Protein AF-A0A1U7DE31-F1 (afdb_monomer)

Nearest PDB structures (foldseek):
  3i76-assembly3_C  TM=6.634E-01  e=4.067E+00  Bacillus subtilis
  6lot-assembly1_A  TM=3.428E-01  e=6.731E+00  Homo sapiens

pLDDT: mean 81.72, std 6.66, range [57.81, 88.62]

Radius of gyration: 11.06 Å; Cα contacts (8 Å, |Δi|>4): 45; chains: 1; bounding box: 21×26×23 Å

Sequence (46 aa):
MSGFEAASNAAMTCFAYLPKTALNPENVFGARRLTDMADLPKLLGL

Solvent-accessible surface area (backbone atoms only — not comparable to full-atom values): 3002 Å² total; per-residue (Å²): 138,53,73,47,52,55,32,39,76,66,73,44,94,44,76,40,80,48,50,90,87,53,85,78,73,93,73,53,57,85,35,48,77,31,67,51,76,84,52,48,43,65,76,71,75,95

Organism: NCBI:tx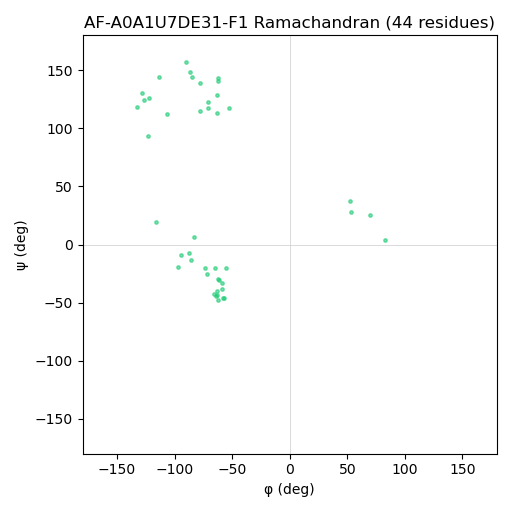id1229727

Mean predicted aligned error: 5.51 Å

Foldseek 3Di:
DDPQCVCLVVVHAAEAADAPPDDDDPDSSPHHYDNDPVCVCVVVVD

Structure (mmCIF, N/CA/C/O backbone):
data_AF-A0A1U7DE31-F1
#
_entry.id   AF-A0A1U7DE31-F1
#
loop_
_atom_site.group_PDB
_atom_site.id
_atom_site.type_symbol
_atom_site.label_atom_id
_atom_site.label_alt_id
_atom_site.label_comp_id
_atom_site.label_asym_id
_atom_site.label_entity_id
_atom_site.label_seq_id
_atom_site.pdbx_PDB_ins_code
_atom_site.Cartn_x
_atom_site.Cartn_y
_atom_site.Cartn_z
_atom_site.occupancy
_atom_site.B_iso_or_equiv
_atom_site.auth_seq_id
_atom_site.auth_comp_id
_atom_site.auth_asym_id
_atom_site.auth_atom_id
_atom_site.pdbx_PDB_model_num
ATOM 1 N N . MET A 1 1 ? 11.981 -8.114 -12.579 1.00 57.81 1 MET A N 1
ATOM 2 C CA . MET A 1 1 ? 10.654 -8.512 -12.078 1.00 57.81 1 MET A CA 1
ATOM 3 C C . MET A 1 1 ? 10.498 -7.937 -10.682 1.00 57.81 1 MET A C 1
ATOM 5 O O . MET A 1 1 ? 11.321 -8.241 -9.824 1.00 57.81 1 MET A O 1
ATOM 9 N N . SER A 1 2 ? 9.556 -7.014 -10.485 1.00 77.94 2 SER A N 1
ATOM 10 C CA . SER A 1 2 ? 9.344 -6.371 -9.177 1.00 77.94 2 SER A CA 1
ATOM 11 C C . SER A 1 2 ? 8.323 -7.149 -8.340 1.00 77.94 2 SER A C 1
ATOM 13 O O . SER A 1 2 ? 7.483 -7.858 -8.892 1.00 77.94 2 SER A O 1
ATOM 15 N N . GLY A 1 3 ? 8.352 -6.998 -7.011 1.00 81.00 3 GLY A N 1
ATOM 16 C CA . GLY A 1 3 ? 7.339 -7.612 -6.141 1.00 81.00 3 GLY A CA 1
ATOM 17 C C . GLY A 1 3 ? 5.907 -7.158 -6.467 1.00 81.00 3 GLY A C 1
ATOM 18 O O . GLY A 1 3 ? 4.979 -7.958 -6.388 1.00 81.00 3 GLY A O 1
ATOM 19 N N . PHE A 1 4 ? 5.736 -5.909 -6.918 1.00 83.69 4 PHE A N 1
ATOM 20 C CA . PHE A 1 4 ? 4.441 -5.364 -7.343 1.00 83.69 4 PHE A CA 1
ATOM 21 C C . PHE A 1 4 ? 3.898 -6.051 -8.599 1.00 83.69 4 PHE A C 1
ATOM 23 O O . PHE A 1 4 ? 2.721 -6.391 -8.660 1.00 83.69 4 PHE A O 1
ATOM 30 N N . GLU A 1 5 ? 4.763 -6.291 -9.583 1.00 83.69 5 GLU A N 1
ATOM 31 C CA . GLU A 1 5 ? 4.417 -6.989 -10.825 1.00 83.69 5 GLU A CA 1
ATOM 32 C C . GLU A 1 5 ? 3.986 -8.437 -10.552 1.00 83.69 5 GLU A C 1
ATOM 34 O O . GLU A 1 5 ? 2.970 -8.896 -11.070 1.00 83.69 5 GLU A O 1
ATOM 39 N N . ALA A 1 6 ? 4.713 -9.139 -9.677 1.00 84.88 6 ALA A N 1
ATOM 40 C CA . ALA A 1 6 ? 4.367 -10.498 -9.272 1.00 84.88 6 ALA A CA 1
ATOM 41 C C . ALA A 1 6 ? 3.025 -10.558 -8.519 1.00 84.88 6 ALA A C 1
ATOM 43 O O . ALA A 1 6 ? 2.196 -11.414 -8.821 1.00 84.88 6 ALA A O 1
ATOM 44 N N . ALA A 1 7 ? 2.784 -9.631 -7.585 1.00 85.12 7 ALA A N 1
ATOM 45 C CA . ALA A 1 7 ? 1.520 -9.549 -6.853 1.00 85.12 7 ALA A CA 1
ATOM 46 C C . ALA A 1 7 ? 0.332 -9.237 -7.781 1.00 85.12 7 ALA A C 1
ATOM 48 O O . ALA A 1 7 ? -0.726 -9.848 -7.650 1.00 85.12 7 ALA A O 1
ATOM 49 N N . SER A 1 8 ? 0.529 -8.340 -8.751 1.00 85.12 8 SER A N 1
ATOM 50 C CA . SER A 1 8 ? -0.473 -8.001 -9.766 1.00 85.12 8 SER A CA 1
ATOM 51 C C . SER A 1 8 ? -0.836 -9.212 -10.632 1.00 85.12 8 SER A C 1
ATOM 53 O O . SER A 1 8 ? -2.011 -9.555 -10.755 1.00 85.12 8 SER A O 1
ATOM 55 N N . ASN A 1 9 ? 0.168 -9.939 -11.138 1.00 85.88 9 ASN A N 1
ATOM 56 C CA . ASN A 1 9 ? -0.035 -11.164 -11.922 1.00 85.88 9 ASN A CA 1
ATOM 57 C C . ASN A 1 9 ? -0.722 -12.282 -11.124 1.00 85.88 9 ASN A C 1
ATOM 59 O O . ASN A 1 9 ? -1.441 -13.096 -11.697 1.00 85.88 9 ASN A O 1
ATOM 63 N N . ALA A 1 10 ? -0.522 -12.320 -9.807 1.00 86.38 10 ALA A N 1
ATOM 64 C CA . ALA A 1 10 ? -1.174 -13.270 -8.912 1.00 86.38 10 ALA A CA 1
ATOM 65 C C . ALA A 1 10 ? -2.586 -12.834 -8.468 1.00 86.38 10 ALA A C 1
ATOM 67 O O . ALA A 1 10 ? -3.169 -13.485 -7.602 1.00 86.38 10 ALA A O 1
ATOM 68 N N . ALA A 1 11 ? -3.127 -11.735 -9.015 1.00 84.56 11 ALA A N 1
ATOM 69 C CA . ALA A 1 11 ? -4.390 -11.119 -8.596 1.00 84.56 11 ALA A CA 1
ATOM 70 C C . ALA A 1 11 ? -4.455 -10.817 -7.082 1.00 84.56 11 ALA A C 1
ATOM 72 O O . ALA A 1 11 ? -5.527 -10.795 -6.475 1.00 84.56 11 ALA A O 1
ATOM 73 N N . MET A 1 12 ? -3.297 -10.580 -6.459 1.00 85.25 12 MET A N 1
ATOM 74 C CA . MET A 1 12 ? -3.192 -10.244 -5.045 1.00 85.25 12 MET A CA 1
ATOM 75 C C . MET A 1 12 ? -3.390 -8.744 -4.839 1.00 85.25 12 MET A C 1
ATOM 77 O O . MET A 1 12 ? -2.922 -7.912 -5.618 1.00 85.25 12 MET A O 1
ATOM 81 N N . THR A 1 13 ? -4.041 -8.380 -3.733 1.00 83.44 13 THR A N 1
ATOM 82 C CA . THR A 1 13 ? -4.130 -6.972 -3.336 1.00 83.44 13 THR A CA 1
ATOM 83 C C . THR A 1 13 ? -2.761 -6.510 -2.851 1.00 83.44 13 THR A C 1
ATOM 85 O O . THR A 1 13 ? -2.241 -7.028 -1.865 1.00 83.44 13 THR A O 1
ATOM 88 N N . CYS A 1 14 ? -2.178 -5.532 -3.542 1.00 86.75 14 CYS A N 1
ATOM 89 C CA . CYS A 1 14 ? -0.876 -4.978 -3.195 1.00 86.75 14 CYS A CA 1
ATOM 90 C C . CYS A 1 14 ? -1.006 -3.524 -2.734 1.00 86.75 14 CYS A C 1
ATOM 92 O O . CYS A 1 14 ? -1.816 -2.761 -3.266 1.00 86.75 14 CYS A O 1
ATOM 94 N N . PHE A 1 15 ? -0.182 -3.137 -1.763 1.00 87.56 15 PHE A N 1
ATOM 95 C CA . PHE A 1 15 ? -0.141 -1.789 -1.216 1.00 87.56 15 PHE A CA 1
ATOM 96 C C . PHE A 1 15 ? 1.263 -1.210 -1.374 1.00 87.56 15 PHE A C 1
ATOM 98 O O . PHE A 1 15 ? 2.244 -1.820 -0.954 1.00 87.56 15 PHE A O 1
ATOM 105 N N . ALA A 1 16 ? 1.363 -0.034 -1.987 1.00 87.62 16 ALA A N 1
ATOM 106 C CA . ALA A 1 16 ? 2.626 0.652 -2.221 1.00 87.62 16 ALA A CA 1
ATOM 107 C C . ALA A 1 16 ? 2.749 1.842 -1.269 1.00 87.62 16 ALA A C 1
ATOM 109 O O . ALA A 1 16 ? 2.015 2.821 -1.407 1.00 87.62 16 ALA A O 1
ATOM 110 N N . TYR A 1 17 ? 3.682 1.770 -0.318 1.00 86.44 17 TYR A N 1
ATOM 111 C CA . TYR A 1 17 ? 4.011 2.909 0.533 1.00 86.44 17 TYR A CA 1
ATOM 112 C C . TYR A 1 17 ? 4.902 3.899 -0.224 1.00 86.44 17 TYR A C 1
ATOM 114 O O . TYR A 1 17 ? 6.031 3.578 -0.592 1.00 86.44 17 TYR A O 1
ATOM 122 N N . LEU A 1 18 ? 4.374 5.096 -0.459 1.00 83.75 18 LEU A N 1
ATOM 123 C CA . LEU A 1 18 ? 5.002 6.197 -1.175 1.00 83.75 18 LEU A CA 1
ATOM 124 C C . LEU A 1 18 ? 5.023 7.423 -0.252 1.00 83.75 18 LEU A C 1
ATOM 126 O O . LEU A 1 18 ? 4.032 8.154 -0.185 1.00 83.75 18 LEU A O 1
ATOM 130 N N . PRO A 1 19 ? 6.112 7.656 0.499 1.00 79.00 19 PRO A N 1
ATOM 131 C CA . PRO A 1 19 ? 6.209 8.840 1.340 1.00 79.00 19 PRO A CA 1
ATOM 132 C C . PRO A 1 19 ? 6.165 10.097 0.464 1.00 79.00 19 PRO A C 1
ATOM 134 O O . PRO A 1 19 ? 6.722 10.117 -0.630 1.00 79.00 19 PRO A O 1
ATOM 137 N N . LYS A 1 20 ? 5.523 11.168 0.952 1.00 73.88 20 LYS A N 1
ATOM 138 C CA . LYS A 1 20 ? 5.278 12.414 0.188 1.00 73.88 20 LYS A CA 1
ATOM 139 C C . LYS A 1 20 ? 6.539 13.065 -0.402 1.00 73.88 20 LYS A C 1
ATOM 141 O O . LYS A 1 20 ? 6.431 13.888 -1.302 1.00 73.88 20 LYS A O 1
ATOM 146 N N . THR A 1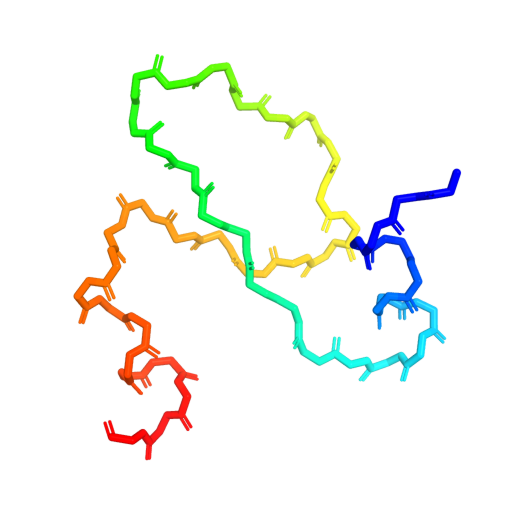 21 ? 7.709 12.734 0.134 1.00 74.00 21 THR A N 1
ATOM 147 C CA . THR A 1 21 ? 9.017 13.259 -0.271 1.00 74.00 21 THR A CA 1
ATOM 148 C C . THR A 1 21 ? 9.750 12.377 -1.281 1.00 74.00 21 THR A C 1
ATOM 150 O O . THR A 1 21 ? 10.784 12.795 -1.797 1.00 74.00 21 THR A O 1
ATOM 153 N N . ALA A 1 22 ? 9.257 11.169 -1.568 1.00 67.81 22 ALA A N 1
ATOM 154 C CA . ALA A 1 22 ? 9.880 10.273 -2.532 1.00 67.81 22 ALA A CA 1
ATOM 155 C C . ALA A 1 22 ? 9.393 10.547 -3.959 1.00 67.81 22 ALA A C 1
ATOM 157 O O . ALA A 1 22 ? 8.244 10.922 -4.191 1.00 67.81 22 ALA A O 1
ATOM 158 N N . LEU A 1 23 ? 10.287 10.307 -4.923 1.00 67.81 23 LEU A N 1
ATOM 159 C CA . LEU A 1 23 ? 9.948 10.229 -6.341 1.00 67.81 23 LEU A CA 1
ATOM 160 C C . LEU A 1 23 ? 8.811 9.219 -6.520 1.00 67.81 23 LEU A C 1
ATOM 162 O O . LEU A 1 23 ? 8.976 8.041 -6.205 1.00 67.81 23 LEU A O 1
ATOM 166 N N . ASN A 1 24 ? 7.661 9.695 -7.001 1.00 68.94 24 ASN A N 1
ATOM 167 C CA . ASN A 1 24 ? 6.508 8.848 -7.280 1.00 68.94 24 ASN A CA 1
ATOM 168 C C . ASN A 1 24 ? 6.888 7.848 -8.381 1.00 68.94 24 ASN A C 1
ATOM 170 O O . ASN A 1 24 ? 7.111 8.277 -9.514 1.00 68.94 24 ASN A O 1
ATOM 174 N N . PRO A 1 25 ? 6.959 6.537 -8.093 1.00 72.31 25 PRO A N 1
ATOM 175 C CA . PRO A 1 25 ? 7.207 5.556 -9.131 1.00 72.31 25 PRO A CA 1
ATOM 176 C C . PRO A 1 25 ? 6.051 5.596 -10.128 1.00 72.31 25 PRO A C 1
ATOM 178 O O . PRO A 1 25 ? 4.877 5.527 -9.749 1.00 72.31 25 PRO A O 1
ATOM 181 N N . GLU A 1 26 ? 6.396 5.710 -11.409 1.00 72.94 26 GLU A N 1
ATOM 182 C CA . GLU A 1 26 ? 5.423 5.844 -12.497 1.00 72.94 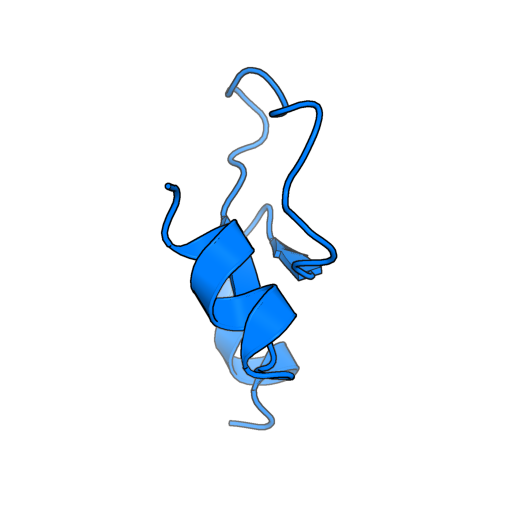26 GLU A CA 1
ATOM 183 C C . GLU A 1 26 ? 4.502 4.621 -12.592 1.00 72.94 26 GLU A C 1
ATOM 185 O O . GLU A 1 26 ? 3.328 4.750 -12.939 1.00 72.94 26 GLU A O 1
ATOM 190 N N . ASN A 1 27 ?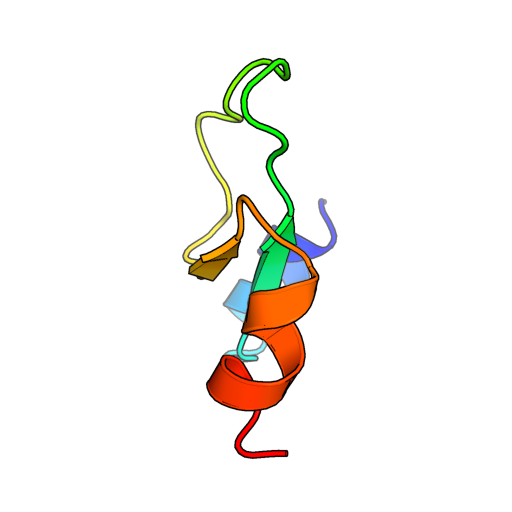 5.002 3.440 -12.210 1.00 77.50 27 ASN A N 1
ATOM 191 C CA . ASN A 1 27 ? 4.256 2.194 -12.282 1.00 77.50 27 ASN A CA 1
ATOM 192 C C . ASN A 1 27 ? 4.354 1.373 -10.988 1.00 77.50 27 ASN A C 1
ATOM 194 O O . ASN A 1 27 ? 5.425 0.916 -10.595 1.00 77.50 27 ASN A O 1
ATOM 198 N N . VAL A 1 28 ? 3.200 1.153 -10.356 1.00 82.62 28 VAL A N 1
ATOM 199 C CA . VAL A 1 28 ? 3.036 0.284 -9.177 1.00 82.62 28 VAL A CA 1
ATOM 200 C C . VAL A 1 28 ? 2.133 -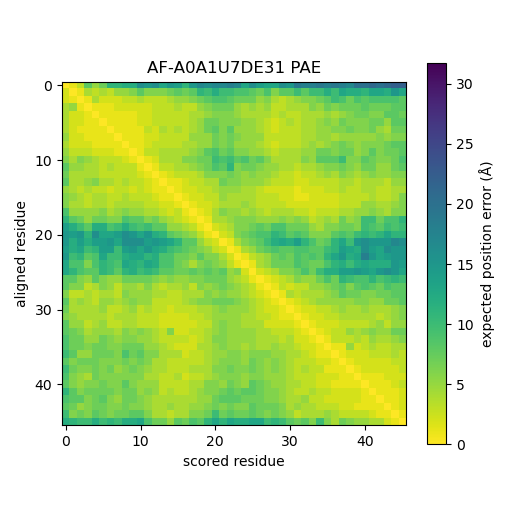0.919 -9.472 1.00 82.62 28 VAL A C 1
ATOM 202 O O . VAL A 1 28 ? 1.598 -1.524 -8.551 1.00 82.62 28 VAL A O 1
ATOM 205 N N . PHE A 1 29 ? 1.937 -1.262 -10.751 1.00 85.00 29 PHE A N 1
ATOM 206 C CA . PHE A 1 29 ? 1.220 -2.463 -11.203 1.00 85.00 29 PHE A CA 1
ATOM 207 C C . PHE A 1 29 ? -0.185 -2.624 -10.584 1.00 85.00 29 PHE A C 1
ATOM 209 O O . PHE A 1 29 ? -0.619 -3.727 -10.261 1.00 85.00 29 PHE A O 1
ATOM 216 N N . GLY A 1 30 ? -0.899 -1.508 -10.395 1.00 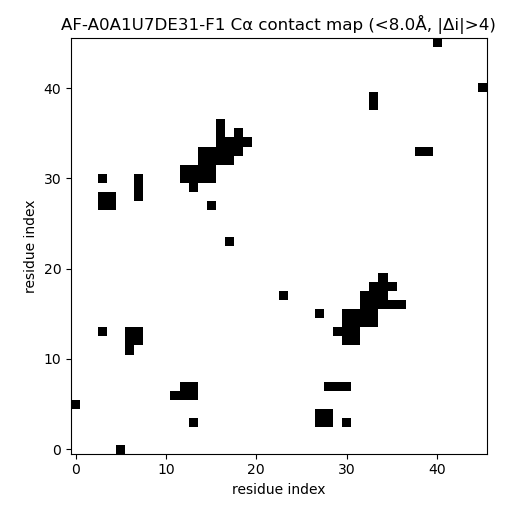81.19 30 GLY A N 1
ATOM 217 C CA . GLY A 1 30 ? -2.242 -1.487 -9.800 1.00 81.19 30 GLY A CA 1
ATOM 218 C C . GLY A 1 30 ? -2.284 -1.512 -8.266 1.00 81.19 30 GLY A C 1
ATOM 219 O O . GLY A 1 30 ? -3.372 -1.538 -7.696 1.00 81.19 30 GLY A O 1
ATOM 220 N N . ALA A 1 31 ? -1.136 -1.464 -7.581 1.00 86.75 31 ALA A N 1
ATOM 221 C CA . ALA A 1 31 ? -1.092 -1.404 -6.124 1.00 86.75 31 ALA A CA 1
ATOM 222 C C . ALA A 1 31 ? -1.761 -0.132 -5.576 1.00 86.75 31 ALA A C 1
ATOM 224 O O . ALA A 1 31 ? -1.587 0.975 -6.100 1.00 86.75 31 ALA A O 1
ATOM 225 N N . ARG A 1 32 ? -2.492 -0.278 -4.466 1.00 86.50 32 ARG A N 1
ATOM 226 C CA . ARG A 1 32 ? -3.100 0.848 -3.751 1.00 86.50 32 ARG A CA 1
ATOM 227 C C . ARG A 1 32 ? -2.006 1.653 -3.063 1.00 86.50 32 ARG A C 1
ATOM 229 O O . ARG A 1 32 ? -1.233 1.124 -2.267 1.00 86.50 32 ARG A O 1
ATOM 236 N N . ARG A 1 33 ? -1.935 2.940 -3.385 1.00 85.81 33 ARG A N 1
ATOM 237 C CA . ARG A 1 33 ? -0.911 3.839 -2.848 1.00 85.81 33 ARG A CA 1
ATOM 238 C C . ARG A 1 33 ? -1.257 4.251 -1.420 1.00 85.81 33 ARG A C 1
ATOM 240 O O . ARG A 1 33 ? -2.406 4.570 -1.125 1.00 85.81 33 ARG A O 1
ATOM 247 N N . LEU A 1 34 ? -0.241 4.281 -0.575 1.00 87.19 34 LEU A N 1
ATOM 248 C CA . LEU A 1 34 ? -0.288 4.696 0.819 1.00 87.19 34 LEU A CA 1
ATOM 249 C C . LEU A 1 34 ? 0.766 5.772 1.031 1.00 87.19 34 LEU A C 1
ATOM 251 O O . LEU A 1 34 ? 1.938 5.533 0.772 1.00 87.19 34 LEU A O 1
ATOM 255 N N . THR A 1 35 ? 0.376 6.936 1.531 1.00 85.38 35 THR A N 1
ATOM 256 C CA . THR A 1 35 ? 1.339 7.967 1.954 1.00 85.38 35 THR A CA 1
ATOM 257 C C . THR A 1 35 ? 1.613 7.929 3.452 1.00 85.38 35 THR A C 1
ATOM 259 O O . THR A 1 35 ? 2.620 8.466 3.906 1.00 85.38 35 THR A O 1
ATOM 262 N N . ASP A 1 36 ? 0.717 7.297 4.209 1.00 86.69 36 ASP A N 1
ATOM 263 C CA . ASP A 1 36 ? 0.785 7.136 5.654 1.00 86.69 36 ASP A CA 1
ATOM 264 C C . ASP A 1 36 ? 0.604 5.653 6.000 1.00 86.69 36 ASP A C 1
ATOM 266 O O . ASP A 1 36 ? -0.315 4.998 5.504 1.00 86.69 36 ASP A O 1
ATOM 270 N N . MET A 1 37 ? 1.496 5.107 6.828 1.00 86.25 37 MET A N 1
ATOM 271 C CA . MET A 1 37 ? 1.379 3.723 7.290 1.00 86.25 37 MET A CA 1
ATOM 272 C C . MET A 1 37 ? 0.259 3.542 8.318 1.00 86.25 37 MET A C 1
ATOM 274 O O . MET A 1 37 ? -0.238 2.428 8.466 1.00 86.25 37 MET A O 1
ATOM 278 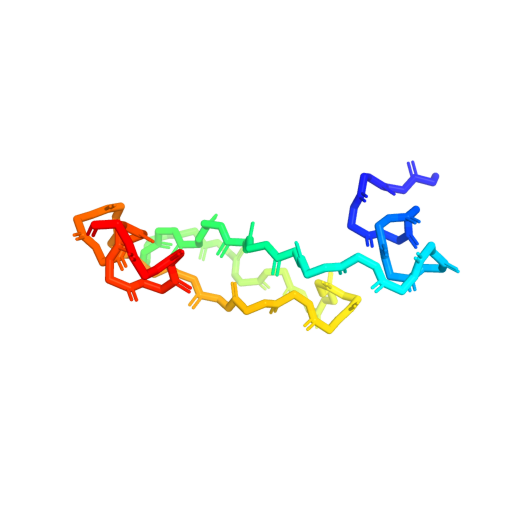N N . ALA A 1 38 ? -0.195 4.614 8.973 1.00 88.62 38 ALA A N 1
ATOM 279 C CA . ALA A 1 38 ? -1.326 4.566 9.896 1.00 88.62 38 ALA A CA 1
ATOM 280 C C . ALA A 1 38 ? -2.657 4.211 9.206 1.00 88.62 38 ALA A C 1
ATOM 282 O O . ALA A 1 38 ? -3.585 3.743 9.8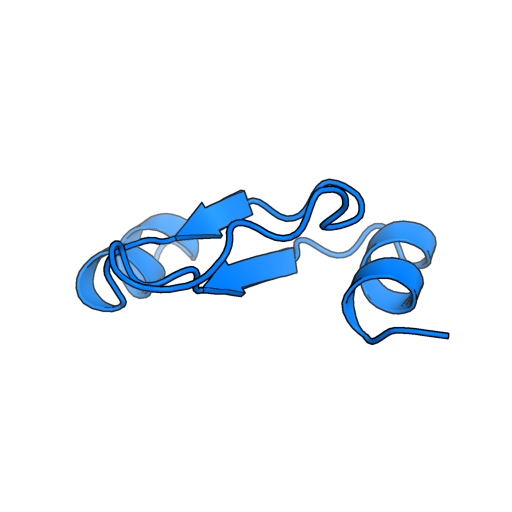65 1.00 88.62 38 ALA A O 1
ATOM 283 N N . ASP A 1 39 ? -2.757 4.390 7.885 1.00 84.88 39 ASP A N 1
ATOM 284 C CA . ASP A 1 39 ? -3.952 4.032 7.115 1.00 84.88 39 ASP A CA 1
ATOM 285 C C . ASP A 1 39 ? -3.966 2.567 6.660 1.00 84.88 39 ASP A C 1
ATOM 287 O O . ASP A 1 39 ? -5.018 2.055 6.269 1.00 84.88 39 ASP A O 1
ATOM 291 N N . LEU A 1 40 ? -2.833 1.860 6.742 1.00 86.44 40 LEU A N 1
ATOM 292 C CA . LEU A 1 40 ? -2.729 0.468 6.306 1.00 86.44 40 LEU A CA 1
ATOM 293 C C . LEU A 1 40 ? -3.719 -0.471 7.031 1.00 86.44 40 LEU A C 1
ATOM 295 O O . LEU A 1 40 ? -4.386 -1.227 6.325 1.00 86.44 40 LEU A O 1
ATOM 299 N N . PRO A 1 41 ? -3.900 -0.424 8.370 1.00 86.81 41 PRO A N 1
ATOM 300 C CA . PRO A 1 41 ? -4.865 -1.288 9.060 1.00 86.81 41 PRO A CA 1
ATOM 301 C C . PRO A 1 41 ? -6.293 -1.124 8.527 1.00 86.81 41 PRO A C 1
ATOM 303 O O . PRO A 1 41 ? -6.929 -2.103 8.142 1.00 86.81 41 PRO A O 1
ATOM 306 N N . LYS A 1 42 ? -6.743 0.126 8.339 1.00 85.81 42 LYS A N 1
ATOM 307 C CA . LYS A 1 42 ? -8.064 0.431 7.761 1.00 85.81 42 LYS A CA 1
ATOM 308 C C . LYS A 1 42 ? -8.227 -0.153 6.360 1.00 85.81 42 LYS A C 1
ATOM 310 O O . LYS A 1 42 ? -9.307 -0.620 6.011 1.00 85.81 42 LYS A O 1
ATOM 315 N N . LEU A 1 43 ? -7.171 -0.120 5.542 1.00 82.25 43 LEU A N 1
ATOM 316 C CA . LEU A 1 43 ? -7.203 -0.686 4.192 1.00 82.25 43 LEU A CA 1
ATOM 317 C C . LEU A 1 43 ? -7.217 -2.216 4.171 1.00 82.25 43 LEU A C 1
ATOM 319 O O . LEU A 1 43 ? -7.698 -2.792 3.195 1.00 82.25 43 LEU A O 1
ATOM 323 N N . LEU A 1 44 ? -6.698 -2.851 5.219 1.00 83.88 44 LEU A N 1
ATOM 324 C CA . LEU A 1 44 ? -6.729 -4.298 5.418 1.00 83.88 44 LEU A CA 1
ATOM 325 C C . LEU A 1 44 ? -8.005 -4.773 6.132 1.00 83.88 44 LEU A C 1
ATOM 327 O O . LEU A 1 44 ? -8.227 -5.977 6.219 1.00 83.88 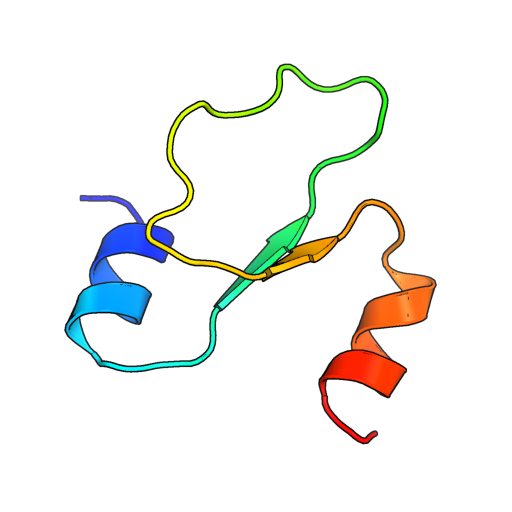44 LEU A O 1
ATOM 331 N N . GLY A 1 45 ? -8.848 -3.850 6.610 1.00 82.88 45 GLY A N 1
ATOM 332 C CA . GLY A 1 45 ? -10.033 -4.174 7.408 1.00 82.88 45 GLY A CA 1
ATOM 333 C C . GLY A 1 45 ? -9.694 -4.697 8.807 1.00 82.88 45 GLY A C 1
ATOM 334 O O . GLY A 1 45 ? -10.478 -5.462 9.365 1.00 82.88 45 GLY A O 1
ATOM 335 N N . LEU A 1 46 ? -8.522 -4.317 9.328 1.00 73.31 46 LEU A N 1
ATOM 336 C CA . LEU A 1 46 ? -7.992 -4.696 10.640 1.00 73.31 46 LEU A CA 1
ATOM 337 C C . LEU A 1 46 ? -8.159 -3.568 11.662 1.00 73.31 46 LEU A C 1
ATOM 339 O O . LEU A 1 46 ? -8.032 -2.383 11.267 1.00 73.31 46 LEU A O 1
#

Secondary structure (DSSP, 8-state):
--HHHHHHHTT---EEE--TTS---S--TTPEEES-GGGHHHHHT-